Protein AF-A0ABD1HES4-F1 (afdb_monomer_lite)

Sequence (126 aa):
MDIDHNCPLCNGCEESADQLFFKCPETKKVWEEVRHWVGLFRRITTIKSAIKWTARQKTGSAIVQKARRLALMASINFMWKTRNAHIFDGKPFEAERVVFQVKSTSYRLLYTRFPYEQVIEHLPEK

Foldseek 3Di:
DDDLQAQLQASPDGDDLLCLQAVPPLNVLLVVLLCVQLVNPDRDRDPVSLVVCLVPDDDDDPLSNQLSNLLSVLSSVLSVVLSCCCPPVVDHRDSVVSNVSSVVRSLVVSVVPDPPVVNCVNRPDD

pLDDT: mean 90.41, std 7.79, range [47.66, 97.81]

Structure (mmCIF, N/CA/C/O backbone):
data_AF-A0ABD1HES4-F1
#
_entry.id   AF-A0ABD1HES4-F1
#
loop_
_atom_site.group_PDB
_atom_site.id
_atom_site.type_symbol
_atom_site.label_atom_id
_atom_site.label_alt_id
_atom_site.label_comp_id
_atom_site.label_asym_id
_atom_site.label_entity_id
_atom_site.label_seq_id
_atom_site.pdbx_PDB_ins_code
_atom_site.Cartn_x
_atom_site.Cartn_y
_atom_site.Cartn_z
_atom_site.occupancy
_atom_site.B_iso_or_equiv
_atom_site.auth_seq_id
_atom_site.auth_comp_id
_atom_site.auth_asym_id
_atom_site.auth_atom_id
_atom_site.pdbx_PDB_model_num
ATOM 1 N N . MET A 1 1 ? -25.736 9.190 19.560 1.00 47.66 1 MET A N 1
ATOM 2 C CA . MET A 1 1 ? -24.765 8.346 18.838 1.00 47.66 1 MET A CA 1
ATOM 3 C C . MET A 1 1 ? -23.406 8.865 19.226 1.00 47.66 1 MET A C 1
ATOM 5 O O . MET A 1 1 ? -23.082 9.979 18.841 1.00 47.66 1 MET A O 1
ATOM 9 N N . ASP A 1 2 ? -22.711 8.131 20.085 1.00 57.31 2 ASP A N 1
ATOM 10 C CA . ASP A 1 2 ? -21.347 8.471 20.473 1.00 57.31 2 ASP A CA 1
ATOM 11 C C . ASP A 1 2 ? -20.443 8.068 19.305 1.00 57.31 2 ASP A C 1
ATOM 13 O O . ASP A 1 2 ? -20.492 6.919 18.857 1.00 57.31 2 ASP A O 1
ATOM 17 N N . ILE A 1 3 ? -19.740 9.031 18.714 1.00 69.19 3 ILE A N 1
ATOM 18 C CA . ILE A 1 3 ? -18.817 8.754 17.614 1.00 69.19 3 ILE A CA 1
ATOM 19 C C . ILE A 1 3 ? -17.500 8.383 18.277 1.00 69.19 3 ILE A C 1
ATOM 21 O O . ILE A 1 3 ? -16.822 9.252 18.817 1.00 69.19 3 ILE A O 1
ATOM 25 N N . ASP A 1 4 ? -17.147 7.098 18.251 1.00 78.12 4 ASP A N 1
ATOM 26 C CA . ASP A 1 4 ? -15.814 6.692 18.679 1.00 78.12 4 ASP A CA 1
ATOM 27 C C . ASP A 1 4 ? -14.791 7.313 17.722 1.00 78.12 4 ASP A C 1
ATOM 29 O O . ASP A 1 4 ? -14.801 7.070 16.512 1.00 78.12 4 ASP A O 1
ATOM 33 N N . HIS A 1 5 ? -13.939 8.170 18.275 1.00 84.94 5 HIS A N 1
ATOM 34 C CA . HIS A 1 5 ? -12.874 8.828 17.538 1.00 84.94 5 HIS A CA 1
ATOM 35 C C . HIS A 1 5 ? -11.642 7.937 17.398 1.00 84.94 5 HIS A C 1
ATOM 37 O O . HIS A 1 5 ? -10.686 8.343 16.747 1.00 84.94 5 HIS A O 1
ATOM 43 N N . ASN A 1 6 ? -11.628 6.739 17.980 1.00 91.12 6 ASN A N 1
ATOM 44 C CA . ASN A 1 6 ? -10.504 5.826 17.890 1.00 91.12 6 ASN A CA 1
ATOM 45 C C . ASN A 1 6 ? -10.418 5.141 16.523 1.00 91.12 6 ASN A C 1
ATOM 47 O O . ASN A 1 6 ? -11.391 4.945 15.801 1.00 91.12 6 ASN A O 1
ATOM 51 N N . CYS A 1 7 ? -9.200 4.740 16.163 1.00 91.12 7 CYS A N 1
ATOM 52 C CA . CYS A 1 7 ? -8.927 4.004 14.944 1.00 91.12 7 CYS A CA 1
ATOM 53 C C . CYS A 1 7 ? -9.726 2.692 14.938 1.00 91.12 7 CYS A C 1
ATOM 55 O O . CYS A 1 7 ? -9.429 1.818 15.753 1.00 91.12 7 CYS A O 1
ATOM 57 N N . PRO A 1 8 ? -10.628 2.486 13.966 1.00 90.00 8 PRO A N 1
ATOM 58 C CA . PRO A 1 8 ? -11.569 1.362 13.960 1.00 90.00 8 PRO A CA 1
ATOM 59 C C . PRO A 1 8 ? -10.891 0.000 13.785 1.00 90.00 8 PRO A C 1
ATOM 61 O O . PRO A 1 8 ? -11.504 -1.034 13.994 1.00 90.00 8 PRO A O 1
ATOM 64 N N . LEU A 1 9 ? -9.627 -0.014 13.355 1.00 91.62 9 LEU A N 1
ATOM 65 C CA . LEU A 1 9 ? -8.876 -1.245 13.120 1.00 91.62 9 LEU A CA 1
ATOM 66 C C . LEU A 1 9 ? -8.158 -1.752 14.373 1.00 91.62 9 LEU A C 1
ATOM 68 O O . LEU A 1 9 ? -7.893 -2.942 14.481 1.00 91.62 9 LEU A O 1
ATOM 72 N N . CYS A 1 10 ? -7.772 -0.858 15.288 1.00 90.62 10 CYS A N 1
ATOM 73 C CA . CYS A 1 10 ? -6.943 -1.223 16.441 1.00 90.62 10 CYS A CA 1
ATOM 74 C C . CYS A 1 10 ? -7.435 -0.669 17.781 1.00 90.62 10 CYS A C 1
ATOM 76 O O . CYS A 1 10 ? -6.825 -0.977 18.799 1.00 90.62 10 CYS A O 1
ATOM 78 N N . ASN A 1 11 ? -8.460 0.189 17.781 1.00 87.75 11 ASN A N 1
ATOM 79 C CA . ASN A 1 11 ? -9.107 0.814 18.943 1.00 87.75 11 ASN A CA 1
ATOM 80 C C . ASN A 1 11 ? -8.155 1.481 19.956 1.00 87.75 11 ASN A C 1
ATOM 82 O O . ASN A 1 11 ? -8.510 1.674 21.113 1.00 87.75 11 ASN A O 1
ATOM 86 N N . GLY A 1 12 ? -6.928 1.810 19.540 1.00 81.69 12 GLY A N 1
ATOM 87 C CA . GLY A 1 12 ? -5.846 2.184 20.461 1.00 81.69 12 GLY A CA 1
ATOM 88 C C . GLY A 1 12 ? -5.446 3.659 20.451 1.00 81.69 12 GLY A C 1
ATOM 89 O O . GLY A 1 12 ? -4.784 4.115 21.378 1.00 81.69 12 GLY A O 1
ATOM 90 N N . CYS A 1 13 ? -5.785 4.409 19.401 1.00 87.94 13 CYS A N 1
ATOM 91 C CA . CYS A 1 13 ? -5.475 5.838 19.275 1.00 87.94 13 CYS A CA 1
ATOM 92 C C . CYS A 1 13 ? -6.544 6.525 18.435 1.00 87.94 13 CYS A C 1
ATOM 94 O O . CYS A 1 13 ? -7.129 5.870 17.574 1.00 87.94 13 CYS A O 1
ATOM 96 N N . GLU A 1 14 ? -6.690 7.838 18.597 1.00 89.19 14 GLU A N 1
ATOM 97 C CA . GLU A 1 14 ? -7.552 8.668 17.756 1.00 89.19 14 GLU A CA 1
ATOM 98 C C . GLU A 1 14 ? -7.245 8.478 16.258 1.00 89.19 14 GLU A C 1
ATOM 100 O O . GLU A 1 14 ? -6.086 8.450 15.815 1.00 89.19 14 GLU A O 1
ATOM 105 N N . GLU A 1 15 ? -8.296 8.310 15.465 1.00 87.75 15 GLU A N 1
ATOM 106 C CA . GLU A 1 15 ? -8.218 8.143 14.033 1.00 87.75 15 GLU A CA 1
ATOM 107 C C . GLU A 1 15 ? -7.778 9.453 13.380 1.00 87.75 15 GLU A C 1
ATOM 109 O O . GLU A 1 15 ? -8.450 10.478 13.383 1.00 87.75 15 GLU A O 1
ATOM 114 N N . SER A 1 16 ? -6.626 9.385 12.735 1.00 90.44 16 SER A N 1
ATOM 115 C CA . SER A 1 16 ? -6.140 10.390 11.803 1.00 90.44 16 SER A CA 1
ATOM 116 C C . SER A 1 16 ? -5.648 9.682 10.553 1.00 90.44 16 SER A C 1
ATOM 118 O O . SER A 1 16 ? -5.374 8.482 10.576 1.00 90.44 16 SER A O 1
ATOM 120 N N . ALA A 1 17 ? -5.474 10.410 9.453 1.00 88.81 17 ALA A N 1
ATOM 121 C CA . ALA A 1 17 ? -4.988 9.804 8.218 1.00 88.81 17 ALA A CA 1
ATOM 122 C C . ALA A 1 17 ? -3.596 9.158 8.403 1.00 88.81 17 ALA A C 1
ATOM 124 O O . ALA A 1 17 ? -3.351 8.045 7.942 1.00 88.81 17 ALA A O 1
ATOM 125 N N . ASP A 1 18 ? -2.700 9.806 9.154 1.00 89.94 18 ASP A N 1
ATOM 126 C CA . ASP A 1 18 ? -1.400 9.218 9.487 1.00 89.94 18 ASP A CA 1
ATOM 127 C C . ASP A 1 18 ? -1.537 8.015 10.433 1.00 89.94 18 ASP A C 1
ATOM 129 O O . ASP A 1 18 ? -0.790 7.043 10.287 1.00 89.94 18 ASP A O 1
ATOM 133 N N . GLN A 1 19 ? -2.495 8.045 11.372 1.00 90.75 19 GLN A N 1
ATOM 134 C CA . GLN A 1 19 ? -2.783 6.895 12.227 1.00 90.75 19 GLN A CA 1
ATOM 135 C C . GLN A 1 19 ? -3.261 5.705 11.401 1.00 90.75 19 GLN A C 1
ATOM 137 O O . GLN A 1 19 ? -2.631 4.652 11.436 1.00 90.75 19 GLN A O 1
ATOM 142 N N . LEU A 1 20 ? -4.325 5.893 10.623 1.00 91.38 20 LEU A N 1
ATOM 143 C CA . LEU A 1 20 ? -4.940 4.866 9.799 1.00 91.38 20 LEU A CA 1
ATOM 144 C C . LEU A 1 20 ? -3.925 4.253 8.839 1.00 91.38 20 LEU A C 1
ATOM 146 O O . LEU A 1 20 ? -3.767 3.038 8.812 1.00 91.38 20 LEU A O 1
ATOM 150 N N . PHE A 1 21 ? -3.213 5.076 8.069 1.00 90.62 21 PHE A N 1
ATOM 151 C CA . PHE A 1 21 ? -2.366 4.545 7.013 1.00 90.62 21 PHE A CA 1
ATOM 152 C C . PHE A 1 21 ? -0.990 4.106 7.492 1.00 90.62 21 PHE A C 1
ATOM 154 O O . PHE A 1 21 ? -0.488 3.159 6.915 1.00 90.62 21 PHE A O 1
ATOM 161 N N . PHE A 1 22 ? -0.355 4.738 8.484 1.00 89.25 22 PHE A N 1
ATOM 162 C CA . PHE A 1 22 ? 1.076 4.499 8.753 1.00 89.25 22 PHE A CA 1
ATOM 163 C C . PHE A 1 22 ? 1.416 4.071 10.182 1.00 89.25 22 PHE A C 1
ATOM 165 O O . PHE A 1 22 ? 2.506 3.535 10.409 1.00 89.25 22 PHE A O 1
ATOM 172 N N . LYS A 1 23 ? 0.544 4.325 11.164 1.00 90.69 23 LYS A N 1
ATOM 173 C CA . LYS A 1 23 ? 0.864 4.070 12.579 1.00 90.69 23 LYS A CA 1
ATOM 174 C C . LYS A 1 23 ? 0.055 2.928 13.192 1.00 90.69 23 LYS A C 1
ATOM 176 O O . LYS A 1 23 ? 0.579 2.279 14.100 1.00 90.69 23 LYS A O 1
ATOM 181 N N . CYS A 1 24 ? -1.151 2.670 12.689 1.00 93.69 24 CYS A N 1
ATOM 182 C CA . CYS A 1 24 ? -2.022 1.586 13.126 1.00 93.69 24 CYS A CA 1
ATOM 183 C C . CYS A 1 24 ? -1.296 0.230 12.988 1.00 93.69 24 CYS A C 1
ATOM 185 O O . CYS A 1 24 ? -0.709 -0.041 11.938 1.00 93.69 24 CYS A O 1
ATOM 187 N N . PRO A 1 25 ? -1.302 -0.625 14.029 1.00 93.38 25 PRO A N 1
ATOM 188 C CA . PRO A 1 25 ? -0.666 -1.941 13.976 1.00 93.38 25 PRO A CA 1
ATOM 189 C C . PRO A 1 25 ? -1.154 -2.816 12.815 1.00 93.38 25 PRO A C 1
ATOM 191 O O . PRO A 1 25 ? -0.343 -3.479 12.176 1.00 93.38 25 PRO A O 1
ATOM 194 N N . GLU A 1 26 ? -2.447 -2.768 12.486 1.00 93.75 26 GLU A N 1
ATOM 195 C CA . GLU A 1 26 ? -3.021 -3.572 11.401 1.00 93.75 26 GLU A CA 1
ATOM 196 C C . GLU A 1 26 ? -2.528 -3.137 10.017 1.00 93.75 26 GLU A C 1
ATOM 198 O O . GLU A 1 26 ? -2.156 -3.967 9.187 1.00 93.75 26 GLU A O 1
ATOM 203 N N . THR A 1 27 ? -2.435 -1.830 9.765 1.00 93.69 27 THR A N 1
ATOM 204 C CA . THR A 1 27 ? -1.914 -1.321 8.488 1.00 93.69 27 THR A CA 1
ATOM 205 C C . THR A 1 27 ? -0.392 -1.372 8.403 1.00 93.69 27 THR A C 1
ATOM 207 O O . THR A 1 27 ? 0.156 -1.485 7.305 1.00 93.69 27 THR A O 1
ATOM 210 N N . LYS A 1 28 ? 0.321 -1.380 9.537 1.00 93.06 28 LYS A N 1
ATOM 211 C CA . LYS A 1 28 ? 1.769 -1.639 9.561 1.00 93.06 28 LYS A CA 1
ATOM 212 C C . LYS A 1 28 ? 2.123 -3.012 8.999 1.00 93.06 28 LYS A C 1
ATOM 214 O O . LYS A 1 28 ? 3.069 -3.072 8.220 1.00 93.06 28 LYS A O 1
ATOM 219 N N . LYS A 1 29 ? 1.342 -4.058 9.297 1.00 94.81 29 LYS A N 1
ATOM 220 C CA . LYS A 1 29 ? 1.530 -5.402 8.712 1.00 94.81 29 LYS A CA 1
ATOM 221 C C . LYS A 1 29 ? 1.515 -5.344 7.179 1.00 94.81 29 LYS A C 1
ATOM 223 O O . LYS A 1 29 ? 2.402 -5.871 6.517 1.00 94.81 29 LYS A O 1
ATOM 228 N N . VAL A 1 30 ? 0.561 -4.602 6.605 1.00 95.75 30 VAL A N 1
ATOM 229 C CA . VAL A 1 30 ? 0.477 -4.382 5.148 1.00 95.75 30 VAL A CA 1
ATOM 230 C C . VAL A 1 30 ? 1.727 -3.673 4.623 1.00 95.75 30 VAL A C 1
ATOM 232 O O . VAL A 1 30 ? 2.296 -4.076 3.608 1.00 95.75 30 VAL A O 1
ATOM 235 N N . TRP A 1 31 ? 2.174 -2.611 5.299 1.00 94.00 31 TRP A N 1
ATOM 236 C CA . TRP A 1 31 ? 3.372 -1.886 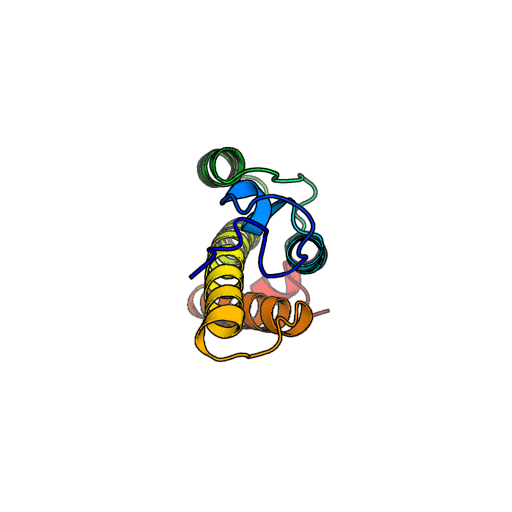4.879 1.00 94.00 31 TRP A CA 1
ATOM 237 C C . TRP A 1 31 ? 4.640 -2.709 4.978 1.00 94.00 31 TRP A C 1
ATOM 239 O O . TRP A 1 31 ? 5.511 -2.528 4.131 1.00 94.00 31 TRP A O 1
ATOM 249 N N . GLU A 1 32 ? 4.765 -3.562 5.989 1.00 92.44 32 GLU A N 1
ATOM 250 C CA . GLU A 1 32 ? 5.899 -4.463 6.159 1.00 92.44 32 GLU A CA 1
ATOM 251 C C . GLU A 1 32 ? 6.001 -5.439 4.993 1.00 92.44 32 GLU A C 1
ATOM 253 O O . GLU A 1 32 ? 7.054 -5.521 4.369 1.00 92.44 32 GLU A O 1
ATOM 258 N N . GLU A 1 33 ? 4.912 -6.065 4.577 1.00 94.38 33 GLU A N 1
ATOM 259 C CA . GLU A 1 33 ? 4.959 -6.968 3.426 1.00 94.38 33 GLU A CA 1
ATOM 260 C C . GLU A 1 33 ? 5.210 -6.222 2.109 1.00 94.38 33 GLU A C 1
ATOM 262 O O . GLU A 1 33 ? 6.100 -6.563 1.322 1.00 94.38 33 GLU A O 1
ATOM 267 N N . VAL A 1 34 ? 4.474 -5.132 1.874 1.00 94.44 34 VAL A N 1
ATOM 268 C CA . VAL A 1 34 ? 4.560 -4.383 0.614 1.00 94.44 34 VAL A CA 1
ATOM 269 C C . VAL A 1 34 ? 5.930 -3.733 0.438 1.00 94.44 34 VAL A C 1
ATOM 271 O O . VAL A 1 34 ? 6.475 -3.739 -0.667 1.00 94.44 34 VAL A O 1
ATOM 274 N N . ARG A 1 35 ? 6.522 -3.179 1.506 1.00 91.50 35 ARG A N 1
ATOM 275 C CA . ARG A 1 35 ? 7.844 -2.541 1.423 1.00 91.50 35 ARG A CA 1
ATOM 276 C C . ARG A 1 35 ? 8.938 -3.558 1.118 1.00 91.50 35 ARG A C 1
ATOM 278 O O . ARG A 1 35 ? 9.841 -3.225 0.357 1.00 91.50 35 ARG A O 1
ATOM 285 N N . HIS A 1 36 ? 8.873 -4.760 1.692 1.00 91.88 36 HIS A N 1
ATOM 286 C CA . HIS A 1 36 ? 9.859 -5.800 1.417 1.00 91.88 36 HIS A CA 1
ATOM 287 C C . HIS A 1 36 ? 9.724 -6.271 -0.027 1.00 91.88 36 HIS A C 1
ATOM 289 O O . HIS A 1 36 ? 10.724 -6.327 -0.739 1.00 91.88 36 HIS A O 1
ATOM 295 N N . TRP A 1 37 ? 8.489 -6.475 -0.490 1.00 93.19 37 TRP A N 1
ATOM 296 C CA . TRP A 1 37 ? 8.200 -6.870 -1.864 1.00 93.19 37 TRP A CA 1
ATOM 297 C C . TRP A 1 37 ? 8.763 -5.892 -2.916 1.00 93.19 37 TRP A C 1
ATOM 299 O O . TRP A 1 37 ? 9.412 -6.333 -3.857 1.00 93.19 37 TRP A O 1
ATOM 309 N N . VAL A 1 38 ? 8.612 -4.568 -2.748 1.00 92.31 38 VAL A N 1
ATOM 310 C CA . VAL A 1 38 ? 9.149 -3.574 -3.716 1.00 92.31 38 VAL A CA 1
ATOM 311 C C . VAL A 1 38 ? 10.541 -3.017 -3.371 1.00 92.31 38 VAL A C 1
ATOM 313 O O . VAL A 1 38 ? 10.969 -1.990 -3.923 1.00 92.31 38 VAL A O 1
ATOM 316 N N . GLY A 1 39 ? 11.243 -3.632 -2.414 1.00 89.19 39 GLY A N 1
ATOM 317 C CA . GLY A 1 39 ? 12.569 -3.193 -1.967 1.00 89.19 39 GLY A CA 1
ATOM 318 C C . GLY A 1 39 ? 12.594 -1.747 -1.449 1.00 89.19 39 GLY A C 1
ATOM 319 O O . GLY A 1 39 ? 13.481 -0.963 -1.800 1.00 89.19 39 GLY A O 1
ATOM 320 N N . LEU A 1 40 ? 11.583 -1.344 -0.678 1.00 85.44 40 LEU A N 1
ATOM 321 C CA . LEU A 1 40 ? 11.451 -0.028 -0.052 1.00 85.44 40 LEU A CA 1
ATOM 322 C C . LEU A 1 40 ? 11.972 -0.053 1.397 1.00 85.44 40 LEU A C 1
ATOM 324 O O . LEU A 1 40 ? 11.220 -0.189 2.357 1.00 85.44 40 LEU A O 1
ATOM 328 N N . PHE A 1 41 ? 13.270 0.182 1.587 1.00 77.69 41 PHE A N 1
ATOM 329 C CA . PHE A 1 41 ? 13.869 0.200 2.933 1.00 77.69 41 PHE A CA 1
ATOM 330 C C . PHE A 1 41 ? 13.601 1.483 3.732 1.00 77.69 41 PHE A C 1
ATOM 332 O O . PHE A 1 41 ? 13.754 1.516 4.954 1.00 77.69 41 PHE A O 1
ATOM 339 N N . ARG A 1 42 ? 13.132 2.557 3.093 1.00 79.38 42 ARG A N 1
ATOM 340 C CA . ARG A 1 42 ? 12.759 3.779 3.815 1.00 79.38 42 ARG A CA 1
ATOM 341 C C . ARG A 1 42 ? 11.412 3.586 4.506 1.00 79.38 42 ARG A C 1
ATOM 343 O O . ARG A 1 42 ? 10.460 3.120 3.886 1.00 79.38 42 ARG A O 1
ATOM 350 N N . ARG A 1 43 ? 11.306 3.933 5.790 1.00 79.38 43 ARG A N 1
ATOM 351 C CA . ARG A 1 43 ? 10.007 4.013 6.477 1.00 79.38 43 ARG A CA 1
ATOM 352 C C . ARG A 1 43 ? 9.312 5.312 6.070 1.00 79.38 43 ARG A C 1
ATOM 354 O O . ARG A 1 43 ? 9.876 6.394 6.228 1.00 79.38 43 ARG A O 1
ATOM 361 N N . ILE A 1 44 ? 8.123 5.184 5.494 1.00 82.50 44 ILE A N 1
ATOM 362 C CA . ILE A 1 44 ? 7.217 6.296 5.206 1.00 82.50 44 ILE A CA 1
ATOM 363 C C . ILE A 1 44 ? 6.219 6.310 6.359 1.00 82.50 44 ILE A C 1
ATOM 365 O O . ILE A 1 44 ? 5.601 5.288 6.633 1.00 82.50 44 ILE A O 1
ATOM 369 N N . THR A 1 45 ? 6.130 7.425 7.077 1.00 85.44 45 THR A N 1
ATOM 370 C CA . THR A 1 45 ? 5.383 7.503 8.346 1.00 85.44 45 THR A CA 1
ATOM 371 C C . THR A 1 45 ? 4.217 8.482 8.300 1.00 85.44 45 THR A C 1
ATOM 373 O O . THR A 1 45 ? 3.449 8.550 9.255 1.00 85.44 45 THR A O 1
ATOM 376 N N . THR A 1 46 ? 4.094 9.246 7.211 1.00 88.88 46 THR A N 1
ATOM 377 C CA . THR A 1 46 ? 3.019 10.224 7.004 1.00 88.88 46 THR A CA 1
ATOM 378 C C . THR A 1 46 ? 2.639 10.335 5.535 1.00 88.88 46 THR A C 1
ATOM 380 O O . THR A 1 46 ? 3.494 10.146 4.658 1.00 88.88 46 THR A O 1
ATOM 383 N N . ILE A 1 47 ? 1.406 10.759 5.249 1.00 86.06 47 ILE A N 1
ATOM 384 C CA . ILE A 1 47 ? 0.947 11.026 3.873 1.00 86.06 47 ILE A CA 1
ATOM 385 C C . ILE A 1 47 ? 1.856 12.053 3.193 1.00 86.06 47 ILE A C 1
ATOM 387 O O . ILE A 1 47 ? 2.309 11.854 2.063 1.00 86.06 47 ILE A O 1
ATOM 391 N N . LYS A 1 48 ? 2.191 13.140 3.899 1.00 88.31 48 LYS A N 1
ATOM 392 C CA . LYS A 1 48 ? 3.060 14.198 3.367 1.00 88.31 48 LYS A CA 1
ATOM 393 C C . LYS A 1 48 ? 4.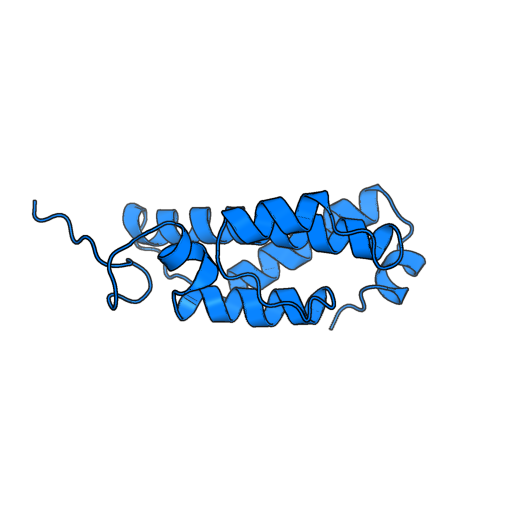422 13.642 2.957 1.00 88.31 48 LYS A C 1
ATOM 395 O O . LYS A 1 48 ? 4.932 13.988 1.891 1.00 88.31 48 LYS A O 1
ATOM 400 N N . SER A 1 49 ? 5.010 12.762 3.772 1.00 88.81 49 SER A N 1
ATOM 401 C CA . SER A 1 49 ? 6.279 12.109 3.439 1.00 88.81 49 SER A CA 1
ATOM 402 C C . SER A 1 49 ? 6.149 11.151 2.249 1.00 88.81 49 SER A C 1
ATOM 404 O O . SER A 1 49 ? 7.045 11.127 1.405 1.00 88.81 49 SER A O 1
ATOM 406 N N . ALA A 1 50 ? 5.020 10.444 2.125 1.00 87.56 50 ALA A N 1
ATOM 407 C CA . ALA A 1 50 ? 4.715 9.545 1.014 1.00 87.56 50 ALA A CA 1
ATOM 408 C C . ALA A 1 50 ? 4.646 10.298 -0.324 1.00 87.56 50 ALA A C 1
ATOM 410 O O . ALA A 1 50 ? 5.318 9.930 -1.291 1.00 87.56 50 ALA A O 1
ATOM 411 N N . ILE A 1 51 ? 3.909 11.413 -0.359 1.00 87.12 51 ILE A N 1
ATOM 412 C CA . ILE A 1 51 ? 3.800 12.299 -1.528 1.00 87.12 51 ILE A CA 1
ATOM 413 C C . ILE A 1 51 ? 5.176 12.878 -1.876 1.00 87.12 51 ILE A C 1
ATOM 415 O O . ILE A 1 51 ? 5.642 12.778 -3.014 1.00 87.12 51 ILE A O 1
ATOM 419 N N . LYS A 1 52 ? 5.872 13.431 -0.871 1.00 89.25 52 LYS A N 1
ATOM 420 C CA . LYS A 1 52 ? 7.205 14.032 -1.022 1.00 89.25 52 LYS A CA 1
ATOM 421 C C . LYS A 1 52 ? 8.206 13.048 -1.629 1.00 89.25 52 LYS A C 1
ATOM 423 O O . LYS A 1 52 ? 9.035 13.445 -2.454 1.00 89.25 52 LYS A O 1
ATOM 428 N N . TRP A 1 53 ? 8.147 11.795 -1.186 1.00 87.88 53 TRP A N 1
ATOM 429 C CA . TRP A 1 53 ? 9.007 10.720 -1.653 1.00 87.88 53 TRP A CA 1
ATOM 430 C C . TRP A 1 53 ? 8.655 10.290 -3.075 1.00 87.88 53 TRP A C 1
ATOM 432 O O . TRP A 1 53 ? 9.549 10.220 -3.911 1.00 87.88 53 TRP A O 1
ATOM 442 N N . THR A 1 54 ? 7.371 10.104 -3.383 1.00 84.50 54 THR A N 1
ATOM 443 C CA . THR A 1 54 ? 6.899 9.711 -4.723 1.00 84.50 54 THR A CA 1
ATOM 444 C C . THR A 1 54 ? 7.379 10.677 -5.807 1.00 84.50 54 THR A C 1
ATOM 446 O O . THR A 1 54 ? 7.792 10.244 -6.881 1.00 84.50 54 THR A O 1
ATOM 449 N N . ALA A 1 55 ? 7.398 11.979 -5.502 1.00 85.94 55 ALA A N 1
ATOM 450 C CA . ALA A 1 55 ? 7.873 13.019 -6.414 1.00 85.94 55 ALA A CA 1
ATOM 451 C C . ALA A 1 55 ? 9.401 13.028 -6.616 1.00 85.94 55 ALA A C 1
ATOM 453 O O . ALA A 1 55 ? 9.884 13.416 -7.676 1.00 85.94 55 ALA A O 1
ATOM 454 N N . ARG A 1 56 ? 10.179 12.636 -5.598 1.00 86.00 56 ARG A N 1
ATOM 455 C CA . ARG A 1 56 ? 11.652 12.724 -5.615 1.00 86.00 56 ARG A CA 1
ATOM 456 C C . ARG A 1 56 ? 12.345 11.403 -5.925 1.00 86.00 56 ARG A C 1
ATOM 458 O O . ARG A 1 56 ? 13.525 11.415 -6.260 1.00 86.00 56 ARG A O 1
ATOM 465 N N . GLN A 1 57 ? 11.653 10.279 -5.777 1.00 81.00 57 GLN A N 1
ATOM 466 C CA . GLN A 1 57 ? 12.268 8.972 -5.922 1.00 81.00 57 GLN A CA 1
ATOM 467 C C . GLN A 1 57 ? 12.579 8.671 -7.392 1.00 81.00 57 GLN A C 1
ATOM 469 O O . GLN A 1 57 ? 11.668 8.592 -8.220 1.00 81.00 57 GLN A O 1
ATOM 474 N N . LYS A 1 58 ? 13.868 8.461 -7.677 1.00 82.69 58 LYS A N 1
ATOM 475 C CA . LYS A 1 58 ? 14.410 8.105 -8.997 1.00 82.69 58 LYS A CA 1
ATOM 476 C C . LYS A 1 58 ? 15.330 6.874 -8.965 1.00 82.69 58 LYS A C 1
ATOM 478 O O . LYS A 1 58 ? 15.955 6.563 -9.969 1.00 82.69 58 LYS A O 1
ATOM 483 N N . THR A 1 59 ? 15.450 6.183 -7.826 1.00 85.75 59 THR A N 1
ATOM 484 C CA . THR A 1 59 ? 16.358 5.030 -7.710 1.00 85.75 59 THR A CA 1
ATOM 485 C C . THR A 1 59 ? 15.765 3.744 -8.289 1.00 85.75 59 THR A C 1
ATOM 487 O O . THR A 1 59 ? 14.590 3.434 -8.065 1.00 85.75 59 THR A O 1
ATOM 490 N N . GLY A 1 60 ? 16.615 2.960 -8.961 1.00 88.06 60 GLY A N 1
ATOM 491 C CA . GLY A 1 60 ? 16.277 1.669 -9.574 1.00 88.06 60 GLY A CA 1
ATOM 492 C C . GLY A 1 60 ? 15.817 1.772 -11.032 1.00 88.06 60 GLY A C 1
ATOM 493 O O . GLY A 1 60 ? 15.683 2.869 -11.579 1.00 88.06 60 GLY A O 1
ATOM 494 N N . SER A 1 61 ? 15.557 0.622 -11.661 1.00 92.12 61 SER A N 1
ATOM 495 C CA . SER A 1 61 ? 15.048 0.552 -13.038 1.00 92.12 61 SER A CA 1
ATOM 496 C C . SER A 1 61 ? 13.651 1.173 -13.170 1.00 92.12 61 SER A C 1
ATOM 498 O O . SER A 1 61 ? 12.954 1.409 -12.177 1.00 92.12 61 SER A O 1
ATOM 500 N N . ALA A 1 62 ? 13.211 1.435 -14.404 1.00 92.50 62 ALA A N 1
ATOM 501 C CA . ALA A 1 62 ? 11.877 1.981 -14.665 1.00 92.50 62 ALA A CA 1
ATOM 502 C C . ALA A 1 62 ? 10.757 1.092 -14.085 1.00 92.50 62 ALA A C 1
ATOM 504 O O . ALA A 1 62 ? 9.763 1.612 -13.571 1.00 92.50 62 ALA A O 1
ATOM 505 N N . ILE A 1 63 ? 10.956 -0.232 -14.100 1.00 93.88 63 ILE A N 1
ATOM 506 C CA . ILE A 1 63 ? 10.046 -1.229 -13.523 1.00 93.88 63 ILE A CA 1
ATOM 507 C C . ILE A 1 63 ? 9.968 -1.055 -12.008 1.00 93.88 63 ILE A C 1
ATOM 509 O O . ILE A 1 63 ? 8.880 -0.857 -11.471 1.00 93.88 63 ILE A O 1
ATOM 513 N N . VAL A 1 64 ? 11.115 -1.024 -11.320 1.00 92.75 64 VAL A N 1
ATOM 514 C CA . VAL A 1 64 ? 11.180 -0.842 -9.859 1.00 92.75 64 VAL A CA 1
ATOM 515 C C . VAL A 1 64 ? 10.553 0.488 -9.443 1.00 92.75 64 VAL A C 1
ATOM 517 O O . VAL A 1 64 ? 9.772 0.548 -8.492 1.00 92.75 64 VAL A O 1
ATOM 520 N N . GLN A 1 65 ? 10.848 1.568 -10.171 1.00 92.31 65 GLN A N 1
ATOM 521 C CA . GLN A 1 65 ? 10.254 2.879 -9.917 1.00 92.31 65 GLN A CA 1
ATOM 522 C C . GLN A 1 65 ? 8.729 2.852 -10.090 1.00 92.31 65 GLN A C 1
ATOM 524 O O . GLN A 1 65 ? 8.005 3.396 -9.252 1.00 92.31 65 GLN A O 1
ATOM 529 N N . LYS A 1 66 ? 8.220 2.205 -11.146 1.00 93.12 66 LYS A N 1
ATOM 530 C CA . LYS A 1 66 ? 6.778 2.082 -11.393 1.00 93.12 66 LYS A CA 1
ATOM 531 C C . LYS A 1 66 ? 6.100 1.220 -10.330 1.00 93.12 66 LYS A C 1
ATOM 533 O O . LYS A 1 66 ? 5.085 1.650 -9.787 1.00 93.12 66 LYS A O 1
ATOM 538 N N . ALA A 1 67 ? 6.675 0.071 -9.991 1.00 94.50 67 ALA A N 1
ATOM 539 C CA . ALA A 1 67 ? 6.152 -0.848 -8.987 1.00 94.50 67 ALA A CA 1
ATOM 540 C C . ALA A 1 67 ? 6.046 -0.191 -7.614 1.00 94.50 67 ALA A C 1
ATOM 542 O O . ALA A 1 67 ? 4.995 -0.233 -6.992 1.00 94.50 67 ALA A O 1
ATOM 543 N N . ARG A 1 68 ? 7.085 0.527 -7.187 1.00 93.38 68 ARG A N 1
ATOM 544 C CA . ARG A 1 68 ? 7.084 1.313 -5.948 1.00 93.38 68 ARG A CA 1
ATOM 545 C C . ARG A 1 68 ? 5.952 2.340 -5.882 1.00 93.38 68 ARG A C 1
ATOM 547 O O . ARG A 1 68 ? 5.309 2.483 -4.844 1.00 93.38 68 ARG A O 1
ATOM 554 N N . ARG A 1 69 ? 5.698 3.057 -6.983 1.00 92.38 69 ARG A N 1
ATOM 555 C CA . ARG A 1 69 ? 4.594 4.030 -7.068 1.00 92.38 69 ARG A CA 1
ATOM 556 C C . ARG A 1 69 ? 3.236 3.334 -7.018 1.00 92.38 69 ARG A C 1
ATOM 558 O O . ARG A 1 69 ? 2.361 3.776 -6.280 1.00 92.38 69 ARG A O 1
ATOM 565 N N . LEU A 1 70 ? 3.071 2.257 -7.788 1.00 94.62 70 LEU A N 1
ATOM 566 C CA . LEU A 1 70 ? 1.844 1.462 -7.812 1.00 94.62 70 LEU A CA 1
ATOM 567 C C . LEU A 1 70 ? 1.541 0.864 -6.440 1.00 94.62 70 LEU A C 1
ATOM 569 O O . LEU A 1 70 ? 0.434 1.043 -5.951 1.00 94.62 70 LEU A O 1
ATOM 573 N N . ALA A 1 71 ? 2.537 0.260 -5.797 1.00 94.50 71 ALA A N 1
ATOM 574 C CA . ALA A 1 71 ? 2.437 -0.312 -4.465 1.00 94.50 71 ALA A CA 1
ATOM 575 C C . ALA A 1 71 ? 1.965 0.725 -3.441 1.00 94.50 71 ALA A C 1
ATOM 577 O O . ALA A 1 71 ? 1.006 0.478 -2.724 1.00 94.50 71 ALA A O 1
ATOM 578 N N . LEU A 1 72 ? 2.568 1.920 -3.425 1.00 93.06 72 LEU A N 1
ATOM 579 C CA . LEU A 1 72 ? 2.161 2.989 -2.512 1.00 93.06 72 LEU A CA 1
ATOM 580 C C . LEU A 1 72 ? 0.690 3.396 -2.715 1.00 93.06 72 LEU A C 1
ATOM 582 O O . LEU A 1 72 ? -0.074 3.453 -1.752 1.00 93.06 72 LEU A O 1
ATOM 586 N N . MET A 1 73 ? 0.294 3.678 -3.961 1.00 93.38 73 MET A N 1
ATOM 587 C CA . MET A 1 73 ? -1.071 4.113 -4.284 1.00 93.38 73 MET A CA 1
ATOM 588 C C . MET A 1 73 ? -2.098 3.007 -4.018 1.00 93.38 73 MET A C 1
ATOM 590 O O . MET A 1 73 ? -3.156 3.270 -3.447 1.00 93.38 73 MET A O 1
ATOM 594 N N . ALA A 1 74 ? -1.781 1.771 -4.407 1.00 96.06 74 ALA A N 1
ATOM 595 C CA . ALA A 1 74 ? -2.638 0.616 -4.199 1.00 96.06 74 ALA A CA 1
ATOM 596 C C . ALA A 1 74 ? -2.819 0.327 -2.705 1.00 96.06 74 ALA A C 1
ATOM 598 O O . ALA A 1 74 ? -3.954 0.117 -2.287 1.00 96.06 74 ALA A O 1
ATOM 599 N N . SER A 1 75 ? -1.756 0.383 -1.895 1.00 95.44 75 SER A N 1
ATOM 600 C CA . SER A 1 75 ? -1.855 0.172 -0.447 1.00 95.44 75 SER A CA 1
ATOM 601 C C . SER A 1 75 ? -2.793 1.184 0.199 1.00 95.44 75 SER A C 1
ATOM 603 O O . SER A 1 75 ? -3.709 0.787 0.910 1.00 95.44 75 SER A O 1
ATOM 605 N N . ILE A 1 76 ? -2.633 2.482 -0.090 1.00 94.38 76 ILE A N 1
ATOM 606 C CA . ILE A 1 76 ? -3.524 3.525 0.449 1.00 94.38 76 ILE A CA 1
ATOM 607 C C . ILE A 1 76 ? -4.979 3.254 0.043 1.00 94.38 76 ILE A C 1
ATOM 609 O O . ILE A 1 76 ? -5.869 3.261 0.892 1.00 94.38 76 ILE A O 1
ATOM 613 N N . ASN A 1 77 ? -5.215 2.955 -1.237 1.00 95.50 77 ASN A N 1
ATOM 614 C CA . ASN A 1 77 ? -6.551 2.682 -1.756 1.00 95.50 77 ASN A CA 1
ATOM 615 C C . ASN A 1 77 ? -7.198 1.448 -1.102 1.00 95.50 77 ASN A C 1
ATOM 617 O O . ASN A 1 77 ? -8.320 1.529 -0.607 1.00 95.50 77 ASN A O 1
ATOM 621 N N . PHE A 1 78 ? -6.514 0.303 -1.076 1.00 97.56 78 PHE A N 1
ATOM 622 C CA . PHE A 1 78 ? -7.082 -0.934 -0.534 1.00 97.56 78 PHE A CA 1
ATOM 623 C C . PHE A 1 78 ? -7.208 -0.908 0.991 1.00 97.56 78 PHE A C 1
ATOM 625 O O . PHE A 1 78 ? -8.201 -1.421 1.503 1.00 97.56 78 PHE A O 1
ATOM 632 N N . MET A 1 79 ? -6.292 -0.259 1.719 1.00 95.81 79 MET A N 1
ATOM 633 C CA . MET A 1 79 ? -6.456 -0.040 3.162 1.00 95.81 79 MET A CA 1
ATOM 634 C C . MET A 1 79 ? -7.691 0.814 3.453 1.00 95.81 79 MET A C 1
ATOM 636 O O . MET A 1 79 ? -8.502 0.434 4.294 1.00 95.81 79 MET A O 1
ATOM 640 N N . TRP A 1 80 ? -7.885 1.916 2.717 1.00 95.50 80 TRP A N 1
ATOM 641 C CA . TRP A 1 80 ? -9.074 2.761 2.857 1.00 95.50 80 TRP A CA 1
ATOM 642 C C . TRP A 1 80 ? -10.363 1.988 2.561 1.00 95.50 80 TRP A C 1
ATOM 644 O O . TRP A 1 80 ? -11.299 1.999 3.359 1.00 95.50 80 TRP A O 1
ATOM 654 N N . LYS A 1 81 ? -10.402 1.256 1.439 1.00 96.44 81 LYS A N 1
ATOM 655 C CA . LYS A 1 81 ? -11.567 0.444 1.059 1.00 96.44 81 LYS A CA 1
ATOM 656 C C . LYS A 1 81 ? -11.875 -0.644 2.086 1.00 96.44 81 LYS A C 1
ATOM 658 O O . LYS A 1 81 ? -13.040 -0.840 2.412 1.00 96.44 81 LYS A O 1
ATOM 663 N N . THR A 1 82 ? -10.854 -1.322 2.605 1.00 95.50 82 THR A N 1
ATOM 664 C CA . THR A 1 82 ? -11.030 -2.400 3.591 1.00 95.50 82 THR A CA 1
ATOM 665 C C . THR A 1 82 ? -11.476 -1.844 4.941 1.00 95.50 82 THR A C 1
ATOM 667 O O . THR A 1 82 ? -12.393 -2.394 5.537 1.00 95.50 82 THR A O 1
ATOM 670 N N . ARG A 1 83 ? -10.927 -0.705 5.389 1.00 94.31 83 ARG A N 1
ATOM 671 C CA . ARG A 1 83 ? -11.402 0.000 6.593 1.00 94.31 83 ARG A CA 1
ATOM 672 C C . ARG A 1 83 ? -12.857 0.447 6.463 1.00 94.31 83 ARG A C 1
ATOM 674 O O . ARG A 1 83 ? -13.626 0.303 7.404 1.00 94.31 83 ARG A O 1
ATOM 681 N N . ASN A 1 84 ? -13.261 0.965 5.305 1.00 95.38 84 ASN A N 1
ATOM 682 C CA . ASN A 1 84 ? -14.657 1.356 5.096 1.00 95.38 84 ASN A CA 1
ATOM 683 C C . ASN A 1 84 ? -15.588 0.146 5.094 1.00 95.38 84 ASN A C 1
ATOM 685 O O . ASN A 1 84 ? -16.630 0.187 5.732 1.00 95.38 84 ASN A O 1
ATOM 689 N N . ALA A 1 85 ? -15.194 -0.946 4.445 1.00 95.69 85 ALA A N 1
ATOM 690 C CA . ALA A 1 85 ? -15.944 -2.193 4.510 1.00 95.69 85 ALA A CA 1
ATOM 691 C C . ALA A 1 85 ? -16.015 -2.756 5.943 1.00 95.69 85 ALA A C 1
ATOM 693 O O . ALA A 1 85 ? -17.019 -3.351 6.321 1.00 95.69 85 ALA A O 1
ATOM 694 N N . HIS A 1 86 ? -14.977 -2.536 6.754 1.00 94.31 86 HIS A N 1
ATOM 695 C CA . HIS A 1 86 ? -14.980 -2.919 8.160 1.00 94.31 86 HIS A CA 1
ATOM 696 C C . HIS A 1 86 ? -16.039 -2.169 8.969 1.00 94.31 86 HIS A C 1
ATOM 698 O O . HIS A 1 86 ? -16.805 -2.792 9.696 1.00 94.31 86 HIS A O 1
ATOM 704 N N . ILE A 1 87 ? -16.143 -0.855 8.780 1.00 92.81 87 ILE A N 1
ATOM 705 C CA . ILE A 1 87 ? -17.108 -0.032 9.519 1.00 92.81 87 ILE A CA 1
ATOM 706 C C . ILE A 1 87 ? -18.531 -0.160 8.987 1.00 92.81 87 ILE A C 1
ATOM 708 O O . ILE A 1 87 ? -19.466 -0.280 9.770 1.00 92.81 87 ILE A O 1
ATOM 712 N N . PHE A 1 88 ? -18.709 -0.089 7.669 1.00 94.94 88 PHE A N 1
ATOM 713 C CA . PHE A 1 88 ? -20.039 0.033 7.068 1.00 94.94 88 PHE A CA 1
ATOM 714 C C . PHE A 1 88 ? -20.668 -1.316 6.721 1.00 94.94 88 PHE A C 1
ATOM 716 O O . PHE A 1 88 ? -21.890 -1.426 6.738 1.00 94.94 88 PHE A O 1
ATOM 723 N N . ASP A 1 89 ? -19.852 -2.342 6.459 1.00 96.00 89 ASP A N 1
ATOM 724 C CA . ASP A 1 89 ? -20.340 -3.675 6.087 1.00 96.00 89 ASP A CA 1
ATOM 725 C C . ASP A 1 89 ? -20.057 -4.736 7.167 1.00 96.00 89 ASP A C 1
ATOM 727 O O . ASP A 1 89 ? -20.345 -5.913 6.949 1.00 96.00 89 ASP A O 1
ATOM 731 N N . GLY A 1 90 ? -19.425 -4.367 8.290 1.00 94.06 90 GLY A N 1
ATOM 732 C CA . GLY A 1 90 ? -19.034 -5.304 9.351 1.00 94.06 90 GLY A CA 1
ATOM 733 C C . GLY A 1 90 ? -18.012 -6.365 8.918 1.00 94.06 90 GLY A C 1
ATOM 734 O O . GLY A 1 90 ? -17.889 -7.408 9.559 1.00 94.06 90 GLY A O 1
ATOM 735 N N . LYS A 1 91 ? -17.293 -6.151 7.807 1.00 95.38 91 LYS A N 1
ATOM 736 C CA . LYS A 1 91 ? -16.323 -7.127 7.283 1.00 95.38 91 LYS A CA 1
ATOM 737 C C . LYS A 1 91 ? -15.023 -7.106 8.097 1.00 95.38 91 LYS A C 1
ATOM 739 O O . LYS A 1 91 ? -14.614 -6.049 8.566 1.00 95.38 91 LYS A O 1
ATOM 744 N N . PRO A 1 92 ? -14.310 -8.228 8.256 1.00 93.62 92 PRO A N 1
ATOM 745 C CA . PRO A 1 92 ? -13.020 -8.207 8.937 1.00 93.62 92 PRO A CA 1
ATOM 746 C C . PRO A 1 92 ? -11.981 -7.412 8.133 1.00 93.62 92 PRO A C 1
ATOM 748 O O . PRO A 1 92 ? -11.985 -7.417 6.898 1.00 93.62 92 PRO A O 1
ATOM 751 N N . PHE A 1 93 ? -11.065 -6.744 8.837 1.00 94.94 93 PHE A N 1
ATOM 752 C CA . PHE A 1 93 ? -9.846 -6.230 8.224 1.00 94.94 93 PHE A CA 1
ATOM 753 C C . PHE A 1 93 ? -8.791 -7.339 8.194 1.00 94.94 93 PHE A C 1
ATOM 755 O O . PHE A 1 93 ? -8.362 -7.822 9.237 1.00 94.94 93 PHE A O 1
ATOM 762 N N . GLU A 1 94 ? -8.352 -7.721 6.996 1.00 95.56 94 GLU A N 1
ATOM 763 C CA . GLU A 1 94 ? -7.391 -8.806 6.786 1.00 95.56 94 GLU A CA 1
ATOM 764 C C . GLU A 1 94 ? -6.156 -8.265 6.056 1.00 95.56 94 GLU A C 1
ATOM 766 O O . GLU A 1 94 ? -6.188 -8.028 4.844 1.00 95.56 94 GLU A O 1
ATOM 771 N N . ALA A 1 95 ? -5.054 -8.055 6.784 1.00 95.81 95 ALA A N 1
ATOM 772 C CA . ALA A 1 95 ? -3.839 -7.458 6.224 1.00 95.81 95 ALA A CA 1
ATOM 773 C C . ALA A 1 95 ? -3.303 -8.244 5.012 1.00 95.81 95 ALA A C 1
ATOM 775 O O . ALA A 1 95 ? -2.960 -7.649 3.990 1.00 95.81 95 ALA A O 1
ATOM 776 N N . GLU A 1 96 ? -3.303 -9.574 5.084 1.00 96.19 96 GLU A N 1
ATOM 777 C CA . GLU A 1 96 ? -2.851 -10.456 3.999 1.00 96.19 96 GLU A CA 1
ATOM 778 C C . GLU A 1 96 ? -3.669 -10.267 2.717 1.00 96.19 96 GLU A C 1
ATOM 780 O O . GLU A 1 96 ? -3.115 -10.168 1.620 1.00 96.19 96 GLU A O 1
ATOM 785 N N . ARG A 1 97 ? -4.991 -10.119 2.847 1.00 96.81 97 ARG A N 1
ATOM 786 C CA . ARG A 1 97 ? -5.881 -9.856 1.713 1.00 96.81 97 ARG A CA 1
ATOM 787 C C . ARG A 1 97 ? -5.573 -8.515 1.055 1.00 96.81 97 ARG A C 1
ATOM 789 O O . ARG A 1 97 ? -5.574 -8.418 -0.174 1.00 96.81 97 ARG A O 1
ATOM 796 N N . VAL A 1 98 ? -5.281 -7.488 1.854 1.00 97.81 98 VAL A N 1
ATOM 797 C CA . VAL A 1 98 ? -4.858 -6.177 1.341 1.00 97.81 98 VAL A CA 1
ATOM 798 C C . VAL A 1 98 ? -3.530 -6.306 0.591 1.00 97.81 98 VAL A C 1
ATOM 800 O O . VAL A 1 98 ? -3.414 -5.805 -0.527 1.00 97.81 98 VAL A O 1
ATOM 803 N N . VAL A 1 99 ? -2.548 -7.022 1.148 1.00 97.50 99 VAL A N 1
ATOM 804 C CA . VAL A 1 99 ? -1.249 -7.277 0.496 1.00 97.50 99 VAL A CA 1
ATOM 805 C C . VAL A 1 99 ? -1.437 -7.996 -0.840 1.00 97.50 99 VAL A C 1
ATOM 807 O O . VAL A 1 99 ? -0.876 -7.566 -1.851 1.00 97.50 99 VAL A O 1
ATOM 810 N N . PHE A 1 100 ? -2.271 -9.036 -0.880 1.00 96.88 100 PHE A N 1
ATOM 811 C CA . PHE A 1 100 ? -2.598 -9.757 -2.109 1.00 96.88 100 PHE A CA 1
ATOM 812 C C . PHE A 1 100 ? -3.202 -8.828 -3.172 1.00 96.88 100 PHE A C 1
ATOM 814 O O . PHE A 1 100 ? -2.748 -8.810 -4.318 1.00 96.88 100 PHE A O 1
ATOM 821 N N . GLN A 1 101 ? -4.177 -7.995 -2.795 1.00 97.81 101 GLN A N 1
ATOM 822 C CA . GLN A 1 101 ? -4.804 -7.033 -3.708 1.00 97.81 101 GLN A CA 1
ATOM 823 C C . GLN A 1 101 ? -3.806 -6.002 -4.251 1.00 97.81 101 GLN A C 1
ATOM 825 O O . GLN A 1 101 ? -3.868 -5.650 -5.436 1.00 97.81 101 GLN A O 1
ATOM 830 N N . VAL A 1 102 ? -2.868 -5.548 -3.414 1.00 97.38 102 VAL A N 1
ATOM 831 C CA . VAL A 1 102 ? -1.786 -4.637 -3.806 1.00 97.38 102 VAL A CA 1
ATOM 832 C C . VAL A 1 102 ? -0.849 -5.296 -4.813 1.00 97.38 102 VAL A C 1
ATOM 834 O O . VAL A 1 102 ? -0.624 -4.718 -5.883 1.00 97.38 102 VAL A O 1
ATOM 837 N N . LYS A 1 103 ? -0.337 -6.498 -4.510 1.00 96.19 103 LYS A N 1
ATOM 838 C CA . LYS A 1 103 ? 0.559 -7.252 -5.401 1.00 96.19 103 LYS A CA 1
ATOM 839 C C . LYS A 1 103 ? -0.135 -7.544 -6.733 1.00 96.19 103 LYS A C 1
ATOM 841 O O . LYS A 1 103 ? 0.359 -7.128 -7.777 1.00 96.19 103 LYS A O 1
ATOM 846 N N . SER A 1 104 ? -1.322 -8.151 -6.697 1.00 95.88 104 SER A N 1
ATOM 847 C CA . SER A 1 104 ? -2.099 -8.527 -7.888 1.00 95.88 104 SER A CA 1
ATOM 848 C C . SER A 1 104 ? -2.399 -7.326 -8.792 1.00 95.88 104 SER A C 1
ATOM 850 O O . SER A 1 104 ? -2.135 -7.356 -9.997 1.00 95.88 104 SER A O 1
ATOM 852 N N . THR A 1 105 ? -2.875 -6.216 -8.215 1.00 96.75 105 THR A N 1
ATOM 853 C CA . THR A 1 105 ? -3.159 -4.996 -8.987 1.00 96.75 105 THR A CA 1
ATOM 854 C C . THR A 1 105 ? -1.894 -4.418 -9.611 1.00 96.75 105 THR A C 1
ATOM 856 O O . THR A 1 105 ? -1.928 -3.958 -10.753 1.00 96.75 105 THR A O 1
ATOM 859 N N . SER A 1 106 ? -0.783 -4.442 -8.879 1.00 95.94 106 SER A N 1
ATOM 860 C CA . SER A 1 106 ? 0.486 -3.905 -9.355 1.00 95.94 106 SER A CA 1
ATOM 861 C C . SER A 1 106 ? 1.088 -4.759 -10.466 1.00 95.94 106 SER A C 1
ATOM 863 O O . SER A 1 106 ? 1.447 -4.200 -11.496 1.00 95.94 106 SER A O 1
ATOM 865 N N . TYR A 1 107 ? 1.135 -6.086 -10.310 1.00 95.19 107 TYR A N 1
ATOM 866 C CA . TYR A 1 107 ? 1.597 -7.010 -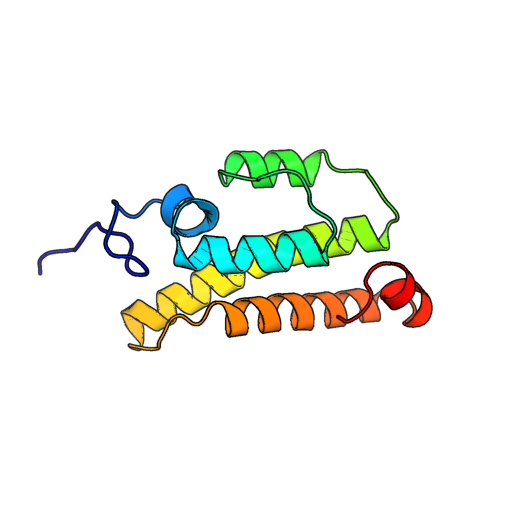11.350 1.00 95.19 107 TYR A CA 1
ATOM 867 C C . TYR A 1 107 ? 0.779 -6.860 -12.628 1.00 95.19 107 TYR A C 1
ATOM 869 O O . TYR A 1 107 ? 1.349 -6.616 -13.688 1.00 95.19 107 TYR A O 1
ATOM 877 N N . ARG A 1 108 ? -0.556 -6.857 -12.523 1.00 95.38 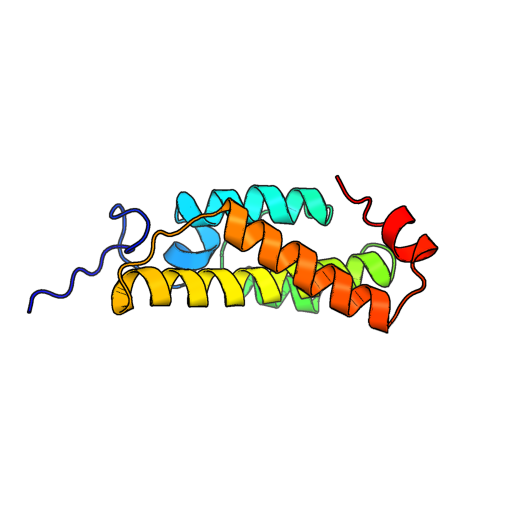108 ARG A N 1
ATOM 878 C CA . ARG A 1 108 ? -1.443 -6.616 -13.670 1.00 95.38 108 ARG A CA 1
ATOM 879 C C . ARG A 1 108 ? -1.073 -5.334 -14.419 1.00 95.38 108 ARG A C 1
ATOM 881 O O . ARG A 1 108 ? -0.995 -5.339 -15.639 1.00 95.38 108 ARG A O 1
ATOM 888 N N . LEU A 1 109 ? -0.818 -4.237 -13.705 1.00 96.12 109 LEU A N 1
ATOM 889 C CA . LEU A 1 109 ? -0.446 -2.961 -14.325 1.00 96.12 109 LEU A CA 1
ATOM 890 C C . LEU A 1 109 ? 0.994 -2.941 -14.857 1.00 96.12 109 LEU A C 1
ATOM 892 O O . LEU A 1 109 ? 1.266 -2.237 -15.827 1.00 96.12 109 LEU A O 1
ATOM 896 N N . LEU A 1 110 ? 1.919 -3.689 -14.262 1.00 96.06 110 LEU A N 1
ATOM 897 C CA . LEU A 1 110 ? 3.284 -3.811 -14.772 1.00 96.06 110 LEU A CA 1
ATOM 898 C C . LEU A 1 110 ? 3.313 -4.619 -16.070 1.00 96.06 110 LEU A C 1
ATOM 900 O O . LEU A 1 110 ? 3.882 -4.143 -17.047 1.00 96.06 110 LEU A O 1
ATOM 904 N N . TYR A 1 111 ? 2.617 -5.756 -16.120 1.00 95.69 111 TYR A N 1
ATOM 905 C CA . TYR A 1 111 ? 2.548 -6.611 -17.308 1.00 95.69 111 TYR A CA 1
ATOM 906 C C . TYR A 1 111 ? 1.856 -5.943 -18.505 1.00 95.69 111 TYR A C 1
ATOM 908 O O . TYR A 1 111 ? 2.152 -6.271 -19.645 1.00 95.69 111 TYR A O 1
ATOM 916 N N . THR A 1 112 ? 1.001 -4.935 -18.287 1.00 95.62 112 THR A N 1
ATOM 917 C CA . THR A 1 112 ? 0.466 -4.121 -19.404 1.00 95.62 112 THR A CA 1
ATOM 918 C C . THR A 1 112 ? 1.508 -3.221 -20.074 1.00 95.62 112 THR A C 1
ATOM 920 O O . THR A 1 112 ? 1.229 -2.643 -21.122 1.00 95.62 112 THR A O 1
ATOM 923 N N . ARG A 1 113 ? 2.681 -3.027 -19.458 1.00 93.12 113 ARG A N 1
ATOM 924 C CA . ARG A 1 113 ? 3.664 -2.019 -19.881 1.00 93.12 113 ARG A CA 1
ATOM 925 C C . ARG A 1 113 ? 5.089 -2.551 -20.024 1.00 93.12 113 ARG A C 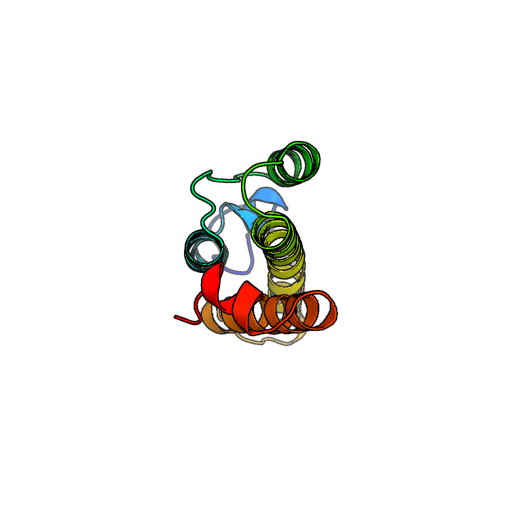1
ATOM 927 O O . ARG A 1 113 ? 5.914 -1.863 -20.617 1.00 93.12 113 ARG A O 1
ATOM 934 N N . PHE A 1 114 ? 5.375 -3.732 -19.487 1.00 94.50 114 PHE A N 1
ATOM 935 C CA . PHE A 1 114 ? 6.692 -4.359 -19.503 1.00 94.50 114 PHE A CA 1
ATOM 936 C C . PHE A 1 114 ? 6.560 -5.860 -19.805 1.00 94.50 114 PHE A C 1
ATOM 938 O O . PHE A 1 114 ? 5.587 -6.467 -19.350 1.00 94.50 114 PHE A O 1
ATOM 945 N N . PRO A 1 115 ? 7.522 -6.464 -20.529 1.00 95.06 115 PRO A N 1
ATOM 946 C CA . PRO A 1 115 ? 7.578 -7.912 -20.734 1.00 95.06 115 PRO A CA 1
ATOM 947 C C . PRO A 1 115 ? 7.637 -8.681 -19.411 1.00 95.06 115 PRO A C 1
ATOM 949 O O . PRO A 1 115 ? 8.218 -8.195 -18.436 1.00 95.06 115 PRO A O 1
ATOM 952 N N . TYR A 1 116 ? 7.069 -9.888 -19.394 1.00 92.44 116 TYR A N 1
ATOM 953 C CA . TYR A 1 116 ? 6.999 -10.741 -18.206 1.00 92.44 116 TYR A CA 1
ATOM 954 C C . TYR A 1 116 ? 8.383 -10.987 -17.592 1.00 92.44 116 TYR A C 1
ATOM 956 O O . TYR A 1 116 ? 8.586 -10.743 -16.404 1.00 92.44 116 TYR A O 1
ATOM 964 N N . GLU A 1 117 ? 9.359 -11.365 -18.415 1.00 92.62 117 GLU A N 1
ATOM 965 C CA . GLU A 1 117 ? 10.713 -11.730 -17.995 1.00 92.62 117 GLU A CA 1
ATOM 966 C C . GLU A 1 117 ? 11.395 -10.575 -17.253 1.00 92.62 117 GLU A C 1
ATOM 968 O O . GLU A 1 117 ? 11.981 -10.769 -16.189 1.00 92.62 117 GLU A O 1
ATOM 973 N N . GLN A 1 118 ? 11.236 -9.348 -17.762 1.00 91.56 118 GLN A N 1
ATOM 974 C CA . GLN A 1 118 ? 11.814 -8.154 -17.141 1.00 91.56 118 GLN A CA 1
ATOM 975 C C . GLN A 1 118 ? 11.157 -7.830 -15.796 1.00 91.56 118 GLN A C 1
ATOM 977 O O . GLN A 1 118 ? 11.814 -7.318 -14.889 1.00 91.56 118 GLN A O 1
ATOM 982 N N . VAL A 1 119 ? 9.854 -8.086 -15.654 1.00 92.62 119 VAL A N 1
ATOM 983 C CA . VAL A 1 119 ? 9.143 -7.831 -14.397 1.00 92.62 119 VAL A CA 1
ATOM 984 C C . VAL A 1 119 ? 9.595 -8.815 -13.323 1.00 92.62 119 VAL A C 1
ATOM 986 O O . VAL A 1 119 ? 9.931 -8.366 -12.229 1.00 92.62 119 VAL A O 1
ATOM 989 N N . ILE A 1 120 ? 9.664 -10.114 -13.627 1.00 92.12 120 ILE A N 1
ATOM 990 C CA . ILE A 1 120 ? 10.057 -11.144 -12.651 1.00 92.12 120 ILE A CA 1
ATOM 991 C C . ILE A 1 120 ? 11.526 -11.012 -12.237 1.00 92.12 120 ILE A C 1
ATOM 993 O O . ILE A 1 120 ? 11.840 -11.196 -11.063 1.00 92.12 120 ILE A O 1
ATOM 997 N N . GLU A 1 121 ? 12.416 -10.621 -13.155 1.00 91.06 121 GLU A N 1
ATOM 998 C CA . GLU A 1 121 ? 13.826 -10.342 -12.842 1.00 91.06 121 G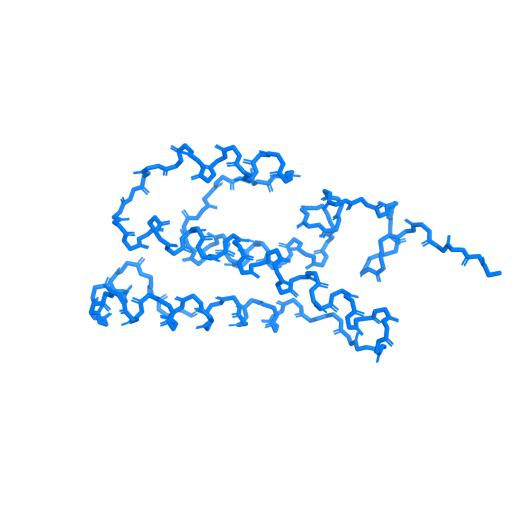LU A CA 1
ATOM 999 C C . GLU A 1 121 ? 13.970 -9.279 -11.737 1.00 91.06 121 GLU A C 1
ATOM 1001 O O . GLU A 1 121 ? 14.814 -9.389 -10.848 1.00 91.06 121 GLU A O 1
ATOM 1006 N N . HIS A 1 122 ? 13.117 -8.251 -11.766 1.00 89.12 122 HIS A N 1
ATOM 1007 C CA . HIS A 1 122 ? 13.187 -7.121 -10.839 1.00 89.12 122 HIS A CA 1
ATOM 1008 C C . HIS A 1 122 ? 12.284 -7.267 -9.606 1.00 89.12 122 HIS A C 1
ATOM 1010 O O . HIS A 1 122 ? 12.542 -6.633 -8.580 1.00 89.12 122 HIS A O 1
ATOM 1016 N N . LEU A 1 123 ? 11.196 -8.031 -9.717 1.00 88.56 123 LEU A N 1
ATOM 1017 C CA . LEU A 1 123 ? 10.159 -8.230 -8.700 1.00 88.56 123 LEU A CA 1
ATOM 1018 C C . LEU A 1 123 ? 9.747 -9.706 -8.685 1.00 88.56 123 LEU A C 1
ATOM 1020 O O . LEU A 1 123 ? 8.639 -10.034 -9.130 1.00 88.56 123 LEU A O 1
ATOM 1024 N N . PRO A 1 124 ? 10.617 -10.595 -8.181 1.00 76.81 124 PRO A N 1
ATOM 1025 C CA . PRO A 1 124 ? 10.322 -12.017 -8.142 1.00 76.81 124 PRO A CA 1
ATOM 1026 C C . PRO A 1 124 ? 9.056 -12.267 -7.321 1.00 76.81 124 PRO A C 1
ATOM 1028 O O . PRO A 1 124 ? 8.882 -11.709 -6.232 1.00 76.81 124 PRO A O 1
ATOM 1031 N N . GLU A 1 125 ? 8.169 -13.098 -7.861 1.00 69.50 125 GLU A N 1
ATOM 1032 C CA . GLU A 1 125 ? 6.986 -13.589 -7.160 1.00 69.50 125 GLU A CA 1
ATOM 1033 C C . GLU A 1 125 ? 7.469 -14.521 -6.036 1.00 69.50 125 GLU A C 1
ATOM 1035 O O . GLU A 1 125 ? 7.825 -15.672 -6.271 1.00 69.50 125 GLU A O 1
ATOM 1040 N N . LYS A 1 126 ? 7.598 -13.972 -4.823 1.00 58.31 126 LYS A N 1
ATOM 1041 C CA . LYS A 1 126 ? 7.750 -14.738 -3.580 1.00 58.31 126 LYS A CA 1
ATOM 1042 C C . LYS A 1 126 ? 6.396 -14.911 -2.915 1.00 58.31 126 LYS A C 1
ATOM 1044 O O . LYS A 1 126 ? 5.680 -13.877 -2.785 1.00 58.31 126 LYS A O 1
#

Secondary structure (DSSP, 8-state):
-----B-TTTSSSB--HHIIIIISHHHHHHHHHHHHHTT--SPP-SHHHHHHHHHH---S-HHHHHHHHHHHHHHHHHHHHHHHHHHHH-PPP-HHHHHHHHHHHHHHHHHTTS-HHHHHHHS---

Organism: Salvia divinorum (NCBI:txid28513)

Radius of gyration: 15.48 Å; chains: 1; bounding box: 41×29×41 Å